Protein AF-A0A0Q5QQD1-F1 (afdb_monomer)

Solvent-accessible surface area (backbone atoms only — not comparable to full-atom values): 8210 Å² total; per-residue (Å²): 140,83,89,77,83,78,87,77,80,79,79,82,76,76,87,53,92,87,65,63,98,54,97,68,80,79,71,76,58,67,61,61,59,52,53,51,53,50,50,50,53,50,52,51,53,48,62,74,42,44,66,58,53,54,52,52,38,50,48,47,53,70,39,82,88,48,55,70,68,58,26,54,51,33,52,49,54,49,46,42,68,76,74,47,72,77,88,81,80,82,83,80,89,65,89,76,95,72,81,76,79,78,59,75,86,74,60,49,74,67,59,51,51,50,53,54,49,55,51,56,60,62,71,75,108

Nearest PDB structures (foldseek):
  7m4z-assembly1_n  TM=5.868E-01  e=7.827E-01  Acinetobacter baumannii AB0057
  7m4u-assembly1_n  TM=6.136E-01  e=1.164E+00  Acinetobacter baumannii AB0057
  7nbu-assembly1_N  TM=5.163E-01  e=2.110E+00  Escherichia coli K-1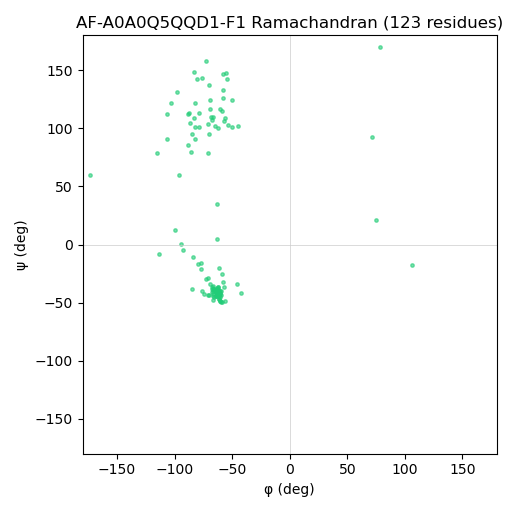2

Radius of gyration: 29.29 Å; Cα contacts (8 Å, |Δi|>4): 18; chains: 1; bounding box: 49×72×64 Å

Sequence (125 aa):
MEDTPPDTKVIKGRFQKGQSGNPKGGNKPQYVKDYVGNKVEIAELYRQNAAHVFFELMKVIAAKDTPATARISAIKEFNDRAFGKPATSIRVSGGNDTFDSIDVKSLNDEVIAQIMAAKKTAETK

Mean predicted aligned error: 20.95 Å

pLDDT: mean 70.06, std 16.42, range [42.66, 96.0]

Secondary structure (DSSP, 8-state):
---PPP----------TT--S-S--S---HHHHHHHHHHHHHHHHHHHHHHHHHHHHHHHHH-SSS-HHHHHHHHHHHHHHHT-----------SS-------GGG--HHHHHHHHHHHHHHHT-

Foldseek 3Di:
DDDDDDDPPDPPDDDDVPPPVPPDPDDPPVVVVVVVVVVVVVVVVCVVCVVVLLVVLVCLLPDPPHDPVSNVVSVVVNCCVPPNDPDDDDDPPDPDDDPPPPPPVPDDPVNVVVVVVVVVVVVVD

Structure (mmCIF, N/CA/C/O backbone):
data_AF-A0A0Q5QQD1-F1
#
_entry.id   AF-A0A0Q5QQD1-F1
#
loop_
_atom_site.group_PDB
_atom_site.id
_atom_site.type_symbol
_atom_site.label_atom_id
_atom_site.label_alt_id
_atom_site.label_comp_id
_atom_site.label_asym_id
_atom_site.label_entity_id
_atom_site.label_seq_id
_atom_site.pdbx_PDB_ins_code
_atom_site.Cartn_x
_atom_site.Cartn_y
_atom_site.Cartn_z
_atom_site.occupancy
_atom_site.B_iso_or_equiv
_atom_site.auth_seq_id
_atom_site.auth_comp_id
_atom_site.auth_asym_id
_atom_site.auth_atom_id
_atom_site.pdbx_PDB_model_num
ATOM 1 N N . MET A 1 1 ? 16.337 64.161 -42.569 1.00 45.41 1 MET A N 1
ATOM 2 C CA . MET A 1 1 ? 16.066 63.066 -41.618 1.00 45.41 1 MET A CA 1
ATOM 3 C C . MET A 1 1 ? 16.420 61.790 -42.352 1.00 45.41 1 MET A C 1
ATOM 5 O O . MET A 1 1 ? 15.591 61.275 -43.083 1.00 45.41 1 MET A O 1
ATOM 9 N N . GLU A 1 2 ? 17.687 61.397 -42.278 1.00 42.66 2 GLU A N 1
ATOM 10 C CA . GLU A 1 2 ? 18.181 60.146 -42.855 1.00 42.66 2 GLU A CA 1
ATOM 11 C C . GLU A 1 2 ? 18.445 59.200 -41.684 1.00 42.66 2 GLU A C 1
ATOM 13 O O . GLU A 1 2 ? 19.272 59.488 -40.820 1.00 42.66 2 GLU A O 1
ATOM 18 N N . ASP A 1 3 ? 17.638 58.144 -41.615 1.00 47.78 3 ASP A N 1
ATOM 19 C CA . ASP A 1 3 ? 17.721 57.067 -40.633 1.00 47.78 3 ASP A CA 1
ATOM 20 C C . ASP A 1 3 ? 18.839 56.100 -41.043 1.00 47.78 3 ASP A C 1
ATOM 22 O O . ASP A 1 3 ? 18.726 55.401 -42.053 1.00 47.78 3 ASP A O 1
ATOM 26 N N . THR A 1 4 ? 19.909 56.027 -40.254 1.00 61.09 4 THR A N 1
ATOM 27 C CA . THR A 1 4 ? 20.948 54.997 -40.397 1.00 61.09 4 THR A CA 1
ATOM 28 C C . THR A 1 4 ? 20.762 53.943 -39.301 1.00 61.09 4 THR A C 1
ATOM 30 O O . THR A 1 4 ? 20.832 54.299 -38.122 1.00 61.09 4 THR A O 1
ATOM 33 N N . PRO A 1 5 ? 20.562 52.648 -39.614 1.00 60.00 5 PRO A N 1
ATOM 34 C CA . PRO A 1 5 ? 20.527 51.606 -38.593 1.00 60.00 5 PRO A CA 1
ATOM 35 C C . PRO A 1 5 ? 21.951 51.135 -38.221 1.00 60.00 5 PRO A C 1
ATOM 37 O O . PRO A 1 5 ? 22.844 51.140 -39.071 1.00 60.00 5 PRO A O 1
ATOM 40 N N . PRO A 1 6 ? 22.189 50.723 -36.959 1.00 55.00 6 PRO A N 1
ATOM 41 C CA . PRO A 1 6 ? 23.525 50.421 -36.452 1.00 55.00 6 PRO A CA 1
ATOM 42 C C . PRO A 1 6 ? 24.072 49.067 -36.933 1.00 55.00 6 PRO A C 1
ATOM 44 O O . PRO A 1 6 ? 23.358 48.063 -37.000 1.00 55.00 6 PRO A O 1
ATOM 47 N N . ASP A 1 7 ? 25.383 49.052 -37.191 1.00 50.50 7 ASP A N 1
ATOM 48 C CA . ASP A 1 7 ? 26.214 47.886 -37.505 1.00 50.50 7 ASP A CA 1
ATOM 49 C C . ASP A 1 7 ? 25.939 46.702 -36.568 1.00 50.50 7 ASP A C 1
ATOM 51 O O . ASP A 1 7 ? 26.440 46.617 -35.441 1.00 50.50 7 ASP A O 1
ATOM 55 N N . THR A 1 8 ? 25.185 45.720 -37.056 1.00 49.72 8 THR A N 1
ATOM 56 C CA . THR A 1 8 ? 25.027 44.446 -36.356 1.00 49.72 8 THR A CA 1
ATOM 57 C C . THR A 1 8 ? 26.238 43.575 -36.684 1.00 49.72 8 THR A C 1
ATOM 59 O O . THR A 1 8 ? 26.260 42.850 -37.679 1.00 49.72 8 THR A O 1
ATOM 62 N N . LYS A 1 9 ? 27.291 43.657 -35.862 1.00 53.78 9 LYS A N 1
ATOM 63 C CA . LYS A 1 9 ? 28.444 42.749 -35.955 1.00 53.78 9 LYS A CA 1
ATOM 64 C C . LYS A 1 9 ? 27.986 41.312 -35.699 1.00 53.78 9 LYS A C 1
ATOM 66 O O . LYS A 1 9 ? 27.835 40.886 -34.558 1.00 53.78 9 LYS A O 1
ATOM 71 N N . VAL A 1 10 ? 27.800 40.547 -36.771 1.00 49.31 10 VAL A N 1
ATOM 72 C CA . VAL A 1 10 ? 27.582 39.099 -36.711 1.00 49.31 10 VAL A CA 1
ATOM 73 C C . VAL A 1 10 ? 28.853 38.445 -36.164 1.00 49.31 10 VAL A C 1
ATOM 75 O O . VAL A 1 10 ? 29.845 38.287 -36.879 1.00 49.31 10 VAL A O 1
ATOM 78 N N . ILE A 1 11 ? 28.845 38.063 -34.885 1.00 54.78 11 ILE A N 1
ATOM 79 C CA . ILE A 1 11 ? 29.921 37.272 -34.280 1.00 54.78 11 ILE A CA 1
ATOM 80 C C . ILE A 1 11 ? 29.837 35.861 -34.873 1.00 54.78 11 ILE A C 1
ATOM 82 O O . ILE A 1 11 ? 29.077 35.011 -34.412 1.00 54.78 11 ILE A O 1
ATOM 86 N N . LYS A 1 12 ? 30.617 35.603 -35.928 1.00 53.81 12 LYS A N 1
ATOM 87 C CA . LYS A 1 12 ? 30.822 34.259 -36.485 1.00 53.81 12 LYS A CA 1
ATOM 88 C C . LYS A 1 12 ? 31.671 33.425 -35.519 1.00 53.81 12 LYS A C 1
ATOM 90 O O . LYS A 1 12 ? 32.870 33.247 -35.729 1.00 53.81 12 LYS A O 1
ATOM 95 N N . GLY A 1 13 ? 31.054 32.904 -34.462 1.00 57.50 13 GLY A N 1
ATOM 96 C CA . GLY A 1 13 ? 31.640 31.834 -33.659 1.00 57.50 13 GLY A CA 1
ATOM 97 C C . GLY A 1 13 ? 31.712 30.557 -34.495 1.00 57.50 13 GLY A C 1
ATOM 98 O O . GLY A 1 13 ? 30.687 29.950 -34.790 1.00 57.50 13 GLY A O 1
ATOM 99 N N . ARG A 1 14 ? 32.912 30.154 -34.927 1.00 58.22 14 ARG A N 1
ATOM 100 C CA . ARG A 1 14 ? 33.113 28.849 -35.575 1.00 58.22 14 ARG A CA 1
ATOM 101 C C . ARG A 1 14 ? 32.918 27.750 -34.530 1.00 58.22 14 ARG A C 1
ATOM 103 O O . ARG A 1 14 ? 33.613 27.742 -33.518 1.00 58.22 14 ARG A O 1
ATOM 110 N N . PHE A 1 15 ? 32.009 26.814 -34.789 1.00 60.06 15 PHE A N 1
ATOM 111 C CA . PHE A 1 15 ? 31.828 25.629 -33.954 1.00 60.06 15 PHE A CA 1
ATOM 112 C C . PHE A 1 15 ? 33.085 24.750 -34.059 1.00 60.06 15 PHE A C 1
ATOM 114 O O . PHE A 1 15 ? 33.367 24.185 -35.116 1.00 60.06 15 PHE A O 1
ATOM 121 N N . GLN A 1 16 ? 33.878 24.666 -32.988 1.00 61.22 16 GLN A N 1
ATOM 122 C CA . GLN A 1 16 ? 35.012 23.745 -32.921 1.00 61.22 16 GLN A CA 1
ATOM 123 C C . GLN A 1 16 ? 34.538 22.390 -32.392 1.00 61.22 16 GLN A C 1
ATOM 125 O O . GLN A 1 16 ? 34.146 22.247 -31.234 1.00 61.22 16 GLN A O 1
ATOM 130 N N . LYS A 1 17 ? 34.581 21.371 -33.252 1.00 51.47 17 LYS A N 1
ATOM 131 C CA . LYS A 1 17 ? 34.267 19.987 -32.885 1.00 51.47 17 LYS A CA 1
ATOM 132 C C . LYS A 1 17 ? 35.238 19.521 -31.791 1.00 51.47 17 LYS A C 1
ATOM 134 O O . LYS A 1 17 ? 36.439 19.470 -32.022 1.00 51.47 17 LYS A O 1
ATOM 139 N N . GLY A 1 18 ? 34.714 19.209 -30.605 1.00 58.12 18 GLY A N 1
ATOM 140 C CA . GLY A 1 18 ? 35.499 18.810 -29.424 1.00 58.12 18 GLY A CA 1
ATOM 141 C C . GLY A 1 18 ? 35.595 19.877 -28.327 1.00 58.12 18 GLY A C 1
ATOM 142 O O . GLY A 1 18 ? 35.833 19.535 -27.175 1.00 58.12 18 GLY A O 1
ATOM 143 N N . GLN A 1 19 ? 35.297 21.138 -28.641 1.00 52.31 19 GLN A N 1
ATOM 144 C CA . GLN A 1 19 ? 35.038 22.207 -27.671 1.00 52.31 19 GLN A CA 1
ATOM 145 C C . GLN A 1 19 ? 33.521 22.321 -27.475 1.00 52.31 19 GLN A C 1
ATOM 147 O O . GLN A 1 19 ? 32.892 23.337 -27.758 1.00 52.31 19 GLN A O 1
ATOM 152 N N . SER A 1 20 ? 32.895 21.229 -27.023 1.00 53.97 20 SER A N 1
ATOM 153 C CA . SER A 1 20 ? 31.622 21.385 -26.320 1.00 53.97 20 SER A CA 1
ATOM 154 C C . SER A 1 20 ? 31.921 22.297 -25.132 1.00 53.97 20 SER A C 1
ATOM 156 O O . SER A 1 20 ? 32.914 22.064 -24.445 1.00 53.97 20 SER A O 1
ATOM 158 N N . GLY A 1 21 ? 31.101 23.323 -24.893 1.00 49.91 21 GLY A N 1
ATOM 159 C CA . GLY A 1 21 ? 31.177 24.220 -23.730 1.00 49.91 21 GLY A CA 1
ATOM 160 C C . GLY A 1 21 ? 30.946 23.519 -22.384 1.00 49.91 21 GLY A C 1
ATOM 161 O O . GLY A 1 21 ? 30.346 24.083 -21.478 1.00 49.91 21 GLY A O 1
ATOM 162 N N . ASN A 1 22 ? 31.396 22.277 -22.255 1.00 56.47 22 ASN A N 1
ATOM 163 C CA . ASN A 1 22 ? 31.443 21.504 -21.046 1.00 56.47 22 ASN A CA 1
ATOM 164 C C . ASN A 1 22 ? 32.909 21.420 -20.573 1.00 56.47 22 ASN A C 1
ATOM 166 O O . ASN A 1 22 ? 33.616 20.477 -20.933 1.00 56.47 22 ASN A O 1
ATOM 170 N N . PRO A 1 23 ? 33.378 22.358 -19.727 1.00 52.06 23 PRO A N 1
ATOM 171 C CA . PRO A 1 23 ? 34.699 22.292 -19.092 1.00 52.06 23 PRO A CA 1
ATOM 172 C C . PRO A 1 23 ? 34.872 21.088 -18.143 1.00 52.06 23 PRO A C 1
ATOM 174 O O . PRO A 1 23 ? 35.907 20.948 -17.499 1.00 52.06 23 PRO A O 1
ATOM 177 N N . LYS A 1 24 ? 33.887 20.187 -18.052 1.00 48.09 24 LYS A N 1
ATOM 178 C CA . LYS A 1 24 ? 33.985 18.904 -17.356 1.00 48.09 24 LYS A CA 1
ATOM 179 C C . LYS A 1 24 ? 33.863 17.761 -18.354 1.00 48.09 24 LYS A C 1
ATOM 181 O O . LYS A 1 24 ? 32.827 17.101 -18.460 1.00 48.09 24 LYS A O 1
ATOM 186 N N . GLY A 1 25 ? 34.958 17.495 -19.056 1.00 45.03 25 GLY A N 1
ATOM 187 C CA . GLY A 1 25 ? 35.190 16.184 -19.643 1.00 45.03 25 GLY A CA 1
ATOM 188 C C . GLY A 1 25 ? 35.075 15.104 -18.562 1.00 45.03 25 GLY A C 1
ATOM 189 O O . GLY A 1 25 ? 35.965 14.932 -17.741 1.00 45.03 25 GLY A O 1
ATOM 190 N N . GLY A 1 26 ? 33.947 14.398 -18.547 1.00 51.69 26 GLY A N 1
ATOM 191 C CA . GLY A 1 26 ? 33.936 12.952 -18.346 1.00 51.69 26 GLY A CA 1
ATOM 192 C C . GLY A 1 26 ? 34.171 12.362 -16.955 1.00 51.69 26 GLY A C 1
ATOM 193 O O . GLY A 1 26 ? 34.438 11.169 -16.903 1.00 51.69 26 GLY A O 1
ATOM 194 N N . ASN A 1 27 ? 33.991 13.078 -15.843 1.00 52.12 27 ASN A N 1
ATOM 195 C CA . ASN A 1 27 ? 33.683 12.387 -14.585 1.00 52.12 27 ASN A CA 1
ATOM 196 C C . ASN A 1 27 ? 32.173 12.182 -14.522 1.00 52.12 27 ASN A C 1
ATOM 198 O O . ASN A 1 27 ? 31.420 13.128 -14.278 1.00 52.12 27 ASN A O 1
ATOM 202 N N . LYS A 1 28 ? 31.719 10.945 -14.768 1.00 57.38 28 LYS A N 1
ATOM 203 C CA . LYS A 1 28 ? 30.344 10.552 -14.433 1.00 57.38 28 LYS A CA 1
ATOM 204 C C . LYS A 1 28 ? 30.115 10.973 -12.977 1.00 57.38 28 LYS A C 1
ATOM 206 O O . LYS A 1 28 ? 30.936 10.608 -12.135 1.00 57.38 28 LYS A O 1
ATOM 211 N N . PRO A 1 29 ? 29.086 11.782 -12.682 1.00 51.22 29 PRO A N 1
ATOM 212 C CA . PRO A 1 29 ? 28.947 12.362 -11.360 1.00 51.22 29 PRO A CA 1
ATOM 213 C C . PRO A 1 29 ? 28.882 11.235 -10.324 1.00 51.22 29 PRO A C 1
ATOM 215 O O . PRO A 1 29 ? 28.057 10.335 -10.469 1.00 51.22 29 PRO A O 1
ATOM 218 N N . GLN A 1 30 ? 29.749 11.279 -9.304 1.00 55.34 30 GLN A N 1
ATOM 219 C CA . GLN A 1 30 ? 29.751 10.355 -8.156 1.00 55.34 30 GLN A CA 1
ATOM 220 C C . GLN A 1 30 ? 28.330 10.166 -7.595 1.00 55.34 30 GLN A C 1
ATOM 222 O O . GLN A 1 30 ? 27.921 9.052 -7.284 1.00 55.34 30 GLN A O 1
ATOM 227 N N . TYR A 1 31 ? 27.536 11.240 -7.665 1.00 52.16 31 TYR A N 1
ATOM 228 C CA . TYR A 1 31 ? 26.105 11.262 -7.414 1.00 52.16 31 TYR A CA 1
ATOM 229 C C . TYR A 1 31 ? 25.343 10.082 -8.026 1.00 52.16 31 TYR A C 1
ATOM 231 O O . TYR A 1 31 ? 24.487 9.537 -7.358 1.00 52.16 31 TYR A O 1
ATOM 239 N N . VAL A 1 32 ? 25.620 9.632 -9.256 1.00 52.38 32 VAL A N 1
ATOM 240 C CA . VAL A 1 32 ? 24.868 8.519 -9.872 1.00 52.38 32 VAL A CA 1
ATOM 241 C C . VAL A 1 32 ? 25.124 7.197 -9.143 1.00 52.38 32 VAL A C 1
ATOM 243 O O . VAL A 1 32 ? 24.201 6.401 -9.000 1.00 52.38 32 VAL A O 1
ATOM 246 N N . LYS A 1 33 ? 26.345 6.966 -8.642 1.00 51.22 33 LYS A N 1
ATOM 247 C CA . LYS A 1 33 ? 26.647 5.793 -7.808 1.00 51.22 33 LYS A CA 1
ATOM 248 C C . LYS A 1 33 ? 25.977 5.904 -6.442 1.00 51.22 33 LYS A C 1
ATOM 250 O O . LYS A 1 33 ? 25.352 4.937 -6.019 1.00 51.22 33 LYS A O 1
ATOM 255 N N . ASP A 1 34 ? 26.021 7.080 -5.823 1.00 54.56 34 ASP A N 1
ATOM 256 C CA . ASP A 1 34 ? 25.382 7.317 -4.524 1.00 54.56 34 ASP A CA 1
ATOM 257 C C . ASP A 1 34 ? 23.849 7.230 -4.635 1.00 54.56 34 ASP A C 1
ATOM 259 O O . ASP A 1 34 ? 23.197 6.621 -3.800 1.00 54.56 34 ASP A O 1
ATOM 263 N N . TYR A 1 35 ? 23.250 7.728 -5.722 1.00 55.12 35 TYR A N 1
ATOM 264 C CA . TYR A 1 35 ? 21.817 7.608 -6.010 1.00 55.12 35 TYR A CA 1
ATOM 265 C C . TYR A 1 35 ? 21.383 6.157 -6.213 1.00 55.12 35 TYR A C 1
ATOM 267 O O . TYR A 1 35 ? 20.280 5.798 -5.811 1.00 55.12 35 TYR A O 1
ATOM 275 N N . VAL A 1 36 ? 22.204 5.322 -6.855 1.00 58.78 36 VAL A N 1
ATOM 276 C CA . VAL A 1 36 ? 21.883 3.900 -7.041 1.00 58.78 36 VAL A CA 1
ATOM 277 C C . VAL A 1 36 ? 22.064 3.131 -5.730 1.00 58.78 36 VAL A C 1
ATOM 279 O O . VAL A 1 36 ? 21.173 2.366 -5.378 1.00 58.78 36 VAL A O 1
ATOM 282 N N . GLY A 1 37 ? 23.138 3.386 -4.973 1.00 59.41 37 GLY A N 1
ATOM 283 C CA . GLY A 1 37 ? 23.350 2.806 -3.640 1.00 59.41 37 GLY A CA 1
ATOM 284 C C . GLY A 1 37 ? 22.231 3.170 -2.661 1.00 59.41 37 GLY A C 1
ATOM 285 O O . GLY A 1 37 ? 21.598 2.282 -2.096 1.00 59.41 37 GLY A O 1
ATOM 286 N N . ASN A 1 38 ? 21.882 4.456 -2.582 1.00 60.72 38 ASN A N 1
ATOM 287 C CA . ASN A 1 38 ? 20.784 4.949 -1.749 1.00 60.72 38 ASN A CA 1
ATOM 288 C C . ASN A 1 38 ? 19.430 4.371 -2.184 1.00 60.72 38 ASN A C 1
ATOM 290 O O . ASN A 1 38 ? 18.592 4.066 -1.344 1.00 60.72 38 ASN A O 1
ATOM 294 N N . LYS A 1 39 ? 19.182 4.183 -3.490 1.00 61.03 39 LYS A N 1
ATOM 295 C CA . LYS A 1 39 ? 17.942 3.543 -3.969 1.00 61.03 39 LYS A CA 1
ATOM 296 C C . LYS A 1 39 ? 17.844 2.079 -3.554 1.00 61.03 39 LYS A C 1
ATOM 298 O O . LYS A 1 39 ? 16.745 1.633 -3.235 1.00 61.03 39 LYS A O 1
ATOM 303 N N . VAL A 1 40 ? 18.958 1.347 -3.577 1.00 65.38 40 VAL A N 1
ATOM 304 C CA . VAL A 1 40 ? 19.004 -0.048 -3.120 1.00 65.38 40 VAL A CA 1
ATOM 305 C C . VAL A 1 40 ? 18.754 -0.109 -1.616 1.00 65.38 40 VAL A C 1
ATOM 307 O O . VAL A 1 40 ? 17.873 -0.846 -1.196 1.00 65.38 40 VAL A O 1
ATOM 310 N N . GLU A 1 41 ? 19.424 0.728 -0.825 1.00 74.88 41 GLU A N 1
ATOM 311 C CA . GLU A 1 41 ? 19.250 0.780 0.632 1.00 74.88 41 GLU A CA 1
ATOM 312 C C . GLU A 1 41 ? 17.817 1.161 1.039 1.00 74.88 41 GLU A C 1
ATOM 314 O O . GLU A 1 41 ? 17.204 0.511 1.884 1.00 74.88 41 GLU A O 1
ATOM 319 N N . ILE A 1 42 ? 17.230 2.154 0.365 1.00 72.06 42 ILE A N 1
ATOM 320 C CA . ILE A 1 42 ? 15.836 2.553 0.578 1.00 72.06 42 ILE A CA 1
ATOM 321 C C . ILE A 1 42 ? 14.881 1.412 0.199 1.00 72.06 42 ILE A C 1
ATOM 323 O O . ILE A 1 42 ? 13.940 1.130 0.939 1.00 72.06 42 ILE A O 1
ATOM 327 N N . ALA A 1 43 ? 15.103 0.734 -0.931 1.00 73.19 43 ALA A N 1
ATOM 328 C CA . ALA A 1 43 ? 14.267 -0.391 -1.346 1.00 73.19 43 ALA A CA 1
ATOM 329 C C . ALA A 1 43 ? 14.361 -1.574 -0.367 1.00 73.19 43 ALA A C 1
ATOM 331 O O . ALA A 1 43 ? 13.341 -2.198 -0.070 1.00 73.19 43 ALA A O 1
ATOM 332 N N . GLU A 1 44 ? 15.554 -1.854 0.157 1.00 75.81 44 GLU A N 1
ATOM 333 C CA . GLU A 1 44 ? 15.792 -2.872 1.183 1.00 75.81 44 GLU A CA 1
ATOM 334 C C . GLU A 1 44 ? 15.018 -2.533 2.466 1.00 75.81 44 GLU A C 1
ATOM 336 O O . GLU A 1 44 ? 14.268 -3.363 2.985 1.00 75.81 44 GLU A O 1
ATOM 341 N N . LEU A 1 45 ? 15.104 -1.277 2.917 1.00 76.62 45 LEU A N 1
ATOM 342 C CA . LEU A 1 45 ? 14.387 -0.776 4.088 1.00 76.62 45 LEU A CA 1
ATOM 343 C C . LEU A 1 45 ? 12.864 -0.861 3.907 1.00 76.62 45 LEU A C 1
ATOM 345 O O . LEU A 1 45 ? 12.146 -1.245 4.834 1.00 76.62 45 LEU A O 1
ATOM 349 N N . TYR A 1 46 ? 12.354 -0.553 2.712 1.00 78.38 46 TYR A N 1
ATOM 350 C CA . TYR A 1 46 ? 10.933 -0.714 2.396 1.00 78.38 46 TYR A CA 1
ATOM 351 C C . TYR A 1 46 ? 10.491 -2.176 2.453 1.00 78.38 46 TYR A C 1
ATOM 353 O O . TYR A 1 46 ? 9.418 -2.452 2.987 1.00 78.38 46 TYR A O 1
ATOM 361 N N . ARG A 1 47 ? 11.295 -3.120 1.945 1.00 79.62 47 ARG A N 1
ATOM 362 C CA . ARG A 1 47 ? 10.977 -4.557 2.016 1.00 79.62 47 ARG A CA 1
ATOM 363 C C . ARG A 1 47 ? 10.940 -5.052 3.456 1.00 79.62 47 ARG A C 1
ATOM 365 O O . ARG A 1 47 ? 9.997 -5.744 3.826 1.00 79.62 47 ARG A O 1
ATOM 372 N N . GLN A 1 48 ? 11.921 -4.659 4.266 1.00 86.12 48 GLN A N 1
ATOM 373 C CA . GLN A 1 48 ? 12.000 -5.045 5.678 1.00 86.12 48 GLN A CA 1
ATOM 374 C C . GLN A 1 48 ? 10.804 -4.523 6.486 1.00 86.12 48 GLN A C 1
ATOM 376 O O . GLN A 1 48 ? 10.281 -5.228 7.345 1.00 86.12 48 GLN A O 1
ATOM 381 N N . ASN A 1 49 ? 10.324 -3.316 6.175 1.00 85.50 49 ASN A N 1
ATOM 382 C CA . ASN A 1 49 ? 9.216 -2.687 6.896 1.00 85.50 49 ASN A CA 1
ATOM 383 C C . ASN A 1 49 ? 7.833 -2.941 6.282 1.00 85.50 49 ASN A C 1
ATOM 385 O O . ASN A 1 49 ? 6.830 -2.543 6.873 1.00 85.50 49 ASN A O 1
ATOM 389 N N . ALA A 1 50 ? 7.741 -3.600 5.124 1.00 85.94 50 ALA A N 1
ATOM 390 C CA . ALA A 1 50 ? 6.475 -3.779 4.415 1.00 85.94 50 ALA A CA 1
ATOM 391 C C . ALA A 1 50 ? 5.415 -4.459 5.295 1.00 85.94 50 ALA A C 1
ATOM 393 O O . ALA A 1 50 ? 4.303 -3.947 5.428 1.00 85.94 50 ALA A O 1
ATOM 394 N N . ALA A 1 51 ? 5.777 -5.564 5.955 1.00 87.06 51 ALA A N 1
ATOM 395 C CA . ALA A 1 51 ? 4.875 -6.300 6.840 1.00 87.06 51 ALA A CA 1
ATOM 396 C C . ALA A 1 51 ? 4.401 -5.450 8.031 1.00 87.06 51 ALA A C 1
ATOM 398 O O . ALA A 1 51 ? 3.216 -5.455 8.365 1.00 87.06 51 ALA A O 1
ATOM 399 N N . HIS A 1 52 ? 5.307 -4.670 8.627 1.00 91.06 52 HIS A N 1
ATOM 400 C CA . HIS A 1 52 ? 4.977 -3.773 9.731 1.00 91.06 52 HIS A CA 1
ATOM 401 C C . H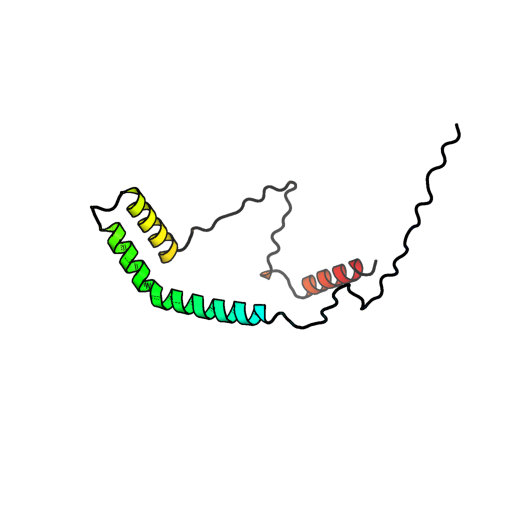IS A 1 52 ? 3.988 -2.684 9.294 1.00 91.06 52 HIS A C 1
ATOM 403 O O . HIS A 1 52 ? 2.998 -2.433 9.974 1.00 91.06 52 HIS A O 1
ATOM 409 N N . VAL A 1 53 ? 4.199 -2.080 8.122 1.00 90.31 53 VAL A N 1
ATOM 410 C CA . VAL A 1 53 ? 3.285 -1.063 7.585 1.00 90.31 53 VAL A CA 1
ATOM 411 C C . VAL A 1 53 ? 1.892 -1.641 7.328 1.00 90.31 53 VAL A C 1
ATOM 413 O O . VAL A 1 53 ? 0.902 -1.005 7.682 1.00 90.31 53 VAL A O 1
ATOM 416 N N . PHE A 1 54 ? 1.791 -2.847 6.761 1.00 91.19 54 PHE A N 1
ATOM 417 C CA . PHE A 1 54 ? 0.494 -3.505 6.572 1.00 91.19 54 PHE A CA 1
ATOM 418 C C . PHE A 1 54 ? -0.226 -3.753 7.900 1.00 91.19 54 PHE A C 1
ATOM 420 O O . PHE A 1 54 ? -1.428 -3.509 7.997 1.00 91.19 54 PHE A O 1
ATOM 427 N N . PHE A 1 55 ? 0.504 -4.178 8.930 1.00 93.38 55 PHE A N 1
ATOM 428 C CA . PHE A 1 55 ? -0.063 -4.400 10.255 1.00 93.38 55 PHE A CA 1
ATOM 429 C C . PHE A 1 55 ? -0.592 -3.107 10.889 1.00 93.38 55 PHE A C 1
ATOM 431 O O . PHE A 1 55 ? -1.712 -3.083 11.399 1.00 93.38 55 PHE A O 1
ATOM 438 N N . GLU A 1 56 ? 0.162 -2.011 10.799 1.00 93.94 56 GLU A N 1
ATOM 439 C CA . GLU A 1 56 ? -0.282 -0.705 11.296 1.00 93.94 56 GLU A CA 1
ATOM 440 C C . GLU A 1 56 ? -1.504 -0.178 10.533 1.00 93.94 56 GLU A C 1
ATOM 442 O O . GLU A 1 56 ? -2.460 0.294 11.147 1.00 93.94 56 GLU A O 1
ATOM 447 N N . LEU A 1 57 ? -1.543 -0.336 9.205 1.00 93.94 57 LEU A N 1
ATOM 448 C CA . LEU A 1 57 ? -2.726 0.014 8.415 1.00 93.94 57 LEU A CA 1
ATOM 449 C C . LEU A 1 57 ? -3.954 -0.788 8.866 1.00 93.94 57 LEU A C 1
ATOM 451 O O . LEU A 1 57 ? -5.021 -0.210 9.056 1.00 93.94 57 LEU A O 1
ATOM 455 N N . MET A 1 58 ? -3.811 -2.094 9.113 1.00 93.56 58 MET A N 1
ATOM 456 C CA . MET A 1 58 ? -4.912 -2.921 9.619 1.00 93.56 58 MET A CA 1
ATOM 457 C C . MET A 1 58 ? -5.409 -2.468 10.997 1.00 93.56 58 MET A C 1
ATOM 459 O O . MET A 1 58 ? -6.620 -2.455 11.222 1.00 93.56 58 MET A O 1
ATOM 463 N N . LYS A 1 59 ? -4.513 -2.047 11.901 1.00 95.44 59 LYS A N 1
ATOM 464 C CA . LYS A 1 59 ? -4.911 -1.477 13.199 1.00 95.44 59 LYS A CA 1
ATOM 465 C C . LYS A 1 59 ? -5.754 -0.222 13.023 1.00 95.44 59 LYS A C 1
ATOM 467 O O . LYS A 1 59 ? -6.825 -0.135 13.616 1.00 95.44 59 LYS A O 1
ATOM 472 N N . VAL A 1 60 ? -5.308 0.710 12.179 1.00 94.56 60 VAL A N 1
ATOM 473 C CA . VAL A 1 60 ? -6.038 1.954 11.885 1.00 94.56 60 VAL A CA 1
ATOM 474 C C . VAL A 1 60 ? -7.422 1.647 11.306 1.00 94.56 60 VAL A C 1
ATOM 476 O O . VAL A 1 60 ? -8.402 2.283 11.683 1.00 94.56 60 VAL A O 1
ATOM 479 N N . ILE A 1 61 ? -7.530 0.644 10.432 1.00 94.00 61 ILE A N 1
ATOM 480 C CA . ILE A 1 61 ? -8.805 0.223 9.830 1.00 94.00 61 ILE A CA 1
ATOM 481 C C . ILE A 1 61 ? -9.754 -0.380 10.878 1.00 94.00 61 ILE A C 1
ATOM 483 O O . ILE A 1 61 ? -10.948 -0.081 10.862 1.00 94.00 61 ILE A O 1
ATOM 487 N N . ALA A 1 62 ? -9.240 -1.212 11.788 1.00 94.25 62 ALA A N 1
ATOM 488 C CA . ALA A 1 62 ? -10.035 -1.885 12.819 1.00 94.25 62 ALA A CA 1
ATOM 489 C C . ALA A 1 62 ? -10.421 -0.968 13.998 1.00 94.25 62 ALA A C 1
ATOM 491 O O . ALA A 1 62 ? -11.381 -1.248 14.722 1.00 94.25 62 ALA A O 1
ATOM 492 N N . ALA A 1 63 ? -9.684 0.123 14.197 1.00 94.50 63 ALA A N 1
ATOM 493 C CA . ALA A 1 63 ? -9.861 1.064 15.292 1.00 94.50 63 ALA A CA 1
ATOM 494 C C . ALA A 1 63 ? -11.167 1.877 15.152 1.00 94.50 63 ALA A C 1
ATOM 496 O O . ALA A 1 63 ? -11.379 2.651 14.210 1.00 94.50 63 ALA A O 1
ATOM 497 N N . LYS A 1 64 ? -12.084 1.701 16.113 1.00 89.69 64 LYS A N 1
ATOM 498 C CA . LYS A 1 64 ? -13.404 2.364 16.112 1.00 89.69 64 LYS A CA 1
ATOM 499 C C . LYS A 1 64 ? -13.324 3.857 16.442 1.00 89.69 64 LYS A C 1
ATOM 501 O O . LYS A 1 64 ? -14.146 4.628 15.954 1.00 89.69 64 LYS A O 1
ATOM 506 N N . ASP A 1 65 ? -12.332 4.237 17.235 1.00 93.50 65 ASP A N 1
ATOM 507 C CA . ASP A 1 65 ? -12.003 5.597 17.676 1.00 93.50 65 ASP A CA 1
ATOM 508 C C . ASP A 1 65 ? -11.297 6.437 16.600 1.00 93.50 65 ASP A C 1
ATOM 510 O O . ASP A 1 65 ? -11.276 7.664 16.675 1.00 93.50 65 ASP A O 1
ATOM 514 N N . THR A 1 66 ? -10.768 5.799 15.558 1.00 92.62 66 THR A N 1
ATOM 515 C CA . THR A 1 66 ? -10.157 6.501 14.429 1.00 92.62 66 THR A CA 1
ATOM 516 C C . THR A 1 66 ? -11.224 7.220 13.585 1.00 92.62 66 THR A C 1
ATOM 518 O O . THR A 1 66 ? -12.265 6.631 13.277 1.00 92.62 66 THR A O 1
ATOM 521 N N . PRO A 1 67 ? -10.998 8.471 13.139 1.00 96.00 67 PRO A N 1
ATOM 522 C CA . PRO A 1 67 ? -11.914 9.163 12.235 1.00 96.00 67 PRO A CA 1
ATOM 523 C C . PRO A 1 67 ? -12.209 8.357 10.963 1.00 96.00 67 PRO A C 1
ATOM 525 O O . PRO A 1 67 ? -11.320 7.732 10.381 1.00 96.00 67 PRO A O 1
ATOM 528 N N . ALA A 1 68 ? -13.453 8.406 10.480 1.00 93.75 68 ALA A N 1
ATOM 529 C CA . ALA A 1 68 ? -13.865 7.646 9.296 1.00 93.75 68 ALA A CA 1
ATOM 530 C C . ALA A 1 68 ? -13.011 7.966 8.054 1.00 93.75 68 ALA A C 1
ATOM 532 O O . ALA A 1 68 ? -12.670 7.066 7.292 1.00 93.75 68 ALA A O 1
ATOM 533 N N . THR A 1 69 ? -12.604 9.226 7.887 1.00 95.00 69 THR A N 1
ATOM 534 C CA . THR A 1 69 ? -11.710 9.674 6.809 1.00 95.00 69 THR A CA 1
ATOM 535 C C . THR A 1 69 ? -10.335 9.011 6.876 1.00 95.00 69 THR A C 1
ATOM 537 O O . THR A 1 69 ? -9.820 8.563 5.852 1.00 95.00 69 THR A O 1
ATOM 540 N N . ALA A 1 70 ? -9.761 8.887 8.074 1.00 93.56 70 ALA A N 1
ATOM 541 C CA . ALA A 1 70 ? -8.480 8.221 8.283 1.00 93.56 70 ALA A CA 1
ATOM 542 C C . ALA A 1 70 ? -8.577 6.717 7.990 1.00 93.56 70 ALA A C 1
ATOM 544 O O . ALA A 1 70 ? -7.703 6.177 7.313 1.00 93.56 70 ALA A O 1
ATOM 545 N N . ARG A 1 71 ? -9.678 6.059 8.383 1.00 95.25 71 ARG A N 1
ATOM 546 C CA . ARG A 1 71 ? -9.933 4.657 8.010 1.00 95.25 71 ARG A CA 1
ATOM 547 C C . ARG A 1 71 ? -10.046 4.467 6.501 1.00 95.25 71 ARG A C 1
ATOM 549 O O . ARG A 1 71 ? -9.415 3.569 5.961 1.00 95.25 71 ARG A O 1
ATOM 556 N N . ILE A 1 72 ? -10.805 5.319 5.809 1.00 94.94 72 ILE A N 1
ATOM 557 C CA . ILE A 1 72 ? -10.952 5.249 4.345 1.00 94.94 72 ILE A CA 1
ATOM 558 C C . ILE A 1 72 ? -9.595 5.438 3.656 1.00 94.94 72 ILE A C 1
ATOM 560 O O . ILE A 1 72 ? -9.264 4.693 2.735 1.00 94.94 72 ILE A O 1
ATOM 564 N N . SER A 1 73 ? -8.789 6.391 4.129 1.00 94.94 73 SER A N 1
ATOM 565 C CA . SER A 1 73 ? -7.432 6.610 3.620 1.00 94.94 73 SER A CA 1
ATOM 566 C C . SER A 1 73 ? -6.537 5.383 3.835 1.00 94.94 73 SER A C 1
ATOM 568 O O . SER A 1 73 ? -5.863 4.942 2.905 1.00 94.94 73 SER A O 1
ATOM 570 N N . ALA A 1 74 ? -6.593 4.768 5.021 1.00 94.06 74 ALA A N 1
ATOM 571 C CA . ALA A 1 74 ? -5.844 3.551 5.327 1.00 94.06 74 ALA A CA 1
ATOM 572 C C . ALA A 1 74 ? -6.277 2.358 4.456 1.00 94.06 74 ALA A C 1
ATOM 574 O O . ALA A 1 74 ? -5.420 1.640 3.949 1.00 94.06 74 ALA A O 1
ATOM 575 N N . ILE A 1 75 ? -7.583 2.180 4.216 1.00 93.25 75 ILE A N 1
ATOM 576 C CA . ILE A 1 75 ? -8.113 1.153 3.299 1.00 93.25 75 ILE A CA 1
ATOM 577 C C . ILE A 1 75 ? -7.596 1.383 1.877 1.00 93.25 75 ILE A C 1
ATOM 579 O O . ILE A 1 75 ? -7.158 0.442 1.215 1.00 93.25 75 ILE A O 1
ATOM 583 N N . LYS A 1 76 ? -7.628 2.631 1.397 1.00 93.62 76 LYS A N 1
ATOM 584 C CA . LYS A 1 76 ? -7.134 2.978 0.062 1.00 93.62 76 LYS A CA 1
ATOM 585 C C . LYS A 1 76 ? -5.649 2.645 -0.080 1.00 93.62 76 LYS A C 1
ATOM 587 O O . LYS A 1 76 ? -5.270 1.995 -1.047 1.00 93.62 76 LYS A O 1
ATOM 592 N N . GLU A 1 77 ? -4.828 3.060 0.881 1.00 92.81 77 GLU A N 1
ATOM 593 C CA . GLU A 1 77 ? -3.385 2.802 0.861 1.00 92.81 77 GLU A CA 1
ATOM 594 C C . GLU A 1 77 ? -3.071 1.303 0.962 1.00 92.81 77 GLU A C 1
ATOM 596 O O . GLU A 1 77 ? -2.186 0.805 0.267 1.00 92.81 77 GLU A O 1
ATOM 601 N N . PHE A 1 78 ? -3.825 0.563 1.781 1.00 92.88 78 PHE A N 1
ATOM 602 C CA . PHE A 1 78 ? -3.719 -0.891 1.871 1.00 92.88 78 PHE A CA 1
ATOM 603 C C . PHE A 1 78 ? -3.983 -1.548 0.510 1.00 92.88 78 PHE A C 1
ATOM 605 O O . PHE A 1 78 ? -3.175 -2.353 0.048 1.00 92.88 78 PHE A O 1
ATOM 612 N N . ASN A 1 79 ? -5.073 -1.167 -0.160 1.00 91.06 79 ASN A N 1
ATOM 613 C CA . ASN A 1 79 ? -5.443 -1.722 -1.461 1.00 91.06 79 ASN A CA 1
ATOM 614 C C . ASN A 1 79 ? -4.443 -1.346 -2.562 1.00 91.06 79 ASN A C 1
ATOM 616 O O . ASN A 1 79 ? -4.021 -2.222 -3.315 1.00 91.06 79 ASN A O 1
ATOM 620 N N . ASP A 1 80 ? -4.018 -0.079 -2.615 1.00 90.12 80 ASP A N 1
ATOM 621 C CA . ASP A 1 80 ? -3.029 0.407 -3.586 1.00 90.12 80 ASP A CA 1
ATOM 622 C C . ASP A 1 80 ? -1.704 -0.374 -3.475 1.00 90.12 80 ASP A C 1
ATOM 624 O O . ASP A 1 80 ? -1.027 -0.591 -4.481 1.00 90.12 80 ASP A O 1
ATOM 628 N N . ARG A 1 81 ? -1.335 -0.824 -2.265 1.00 87.31 81 ARG A N 1
ATOM 629 C CA . ARG A 1 81 ? -0.125 -1.626 -2.016 1.00 87.31 81 ARG A CA 1
ATOM 630 C C . ARG A 1 81 ? -0.315 -3.122 -2.247 1.00 87.31 81 ARG A C 1
ATOM 632 O O . ARG A 1 81 ? 0.611 -3.765 -2.729 1.00 87.31 81 ARG A O 1
ATOM 639 N N . ALA A 1 82 ? -1.466 -3.679 -1.876 1.00 86.56 82 ALA A N 1
ATOM 640 C CA . ALA A 1 82 ? -1.733 -5.114 -1.975 1.00 86.56 82 ALA A CA 1
ATOM 641 C C . ALA A 1 82 ? -2.029 -5.556 -3.415 1.00 86.56 82 ALA A C 1
ATOM 643 O O . ALA A 1 82 ? -1.574 -6.614 -3.843 1.00 86.56 82 ALA A O 1
ATOM 644 N N . PHE A 1 83 ? -2.776 -4.741 -4.160 1.00 85.75 83 PHE A N 1
ATOM 645 C CA . PHE A 1 83 ? -3.278 -5.093 -5.492 1.00 85.75 83 PHE A CA 1
ATOM 646 C C . PHE A 1 83 ? -2.669 -4.242 -6.610 1.00 85.75 83 PHE A C 1
ATOM 648 O O . PHE A 1 83 ? -2.856 -4.545 -7.788 1.00 85.75 83 PHE A O 1
ATOM 655 N N . GLY A 1 84 ? -1.912 -3.201 -6.253 1.00 81.19 84 GLY A N 1
ATOM 656 C CA . GLY A 1 84 ? -1.413 -2.216 -7.203 1.00 81.19 84 GLY A CA 1
ATOM 657 C C . GLY A 1 84 ? -2.484 -1.199 -7.600 1.00 81.19 84 GLY A C 1
ATOM 658 O O . GLY A 1 84 ? -3.668 -1.332 -7.288 1.00 81.19 84 GLY A O 1
ATOM 659 N N . LYS A 1 85 ? -2.058 -0.146 -8.303 1.00 79.94 85 LYS A N 1
ATOM 660 C CA . LYS A 1 85 ? -2.982 0.858 -8.842 1.00 79.94 85 LYS A CA 1
ATOM 661 C C . LYS A 1 85 ? -3.618 0.344 -10.136 1.00 79.94 85 LYS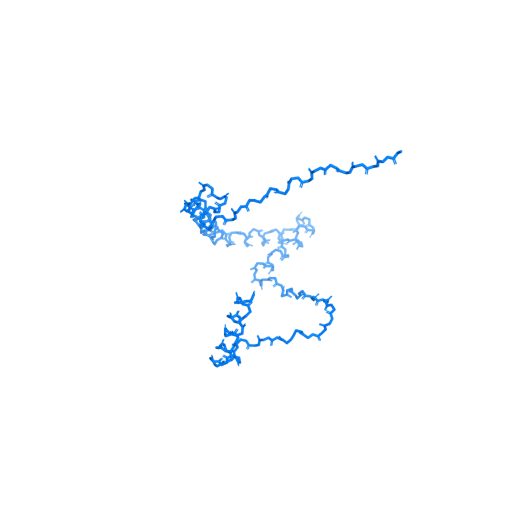 A C 1
ATOM 663 O O . LYS A 1 85 ? -2.916 -0.280 -10.935 1.00 79.94 85 LYS A O 1
ATOM 668 N N . PRO A 1 86 ? -4.907 0.631 -10.385 1.00 75.44 86 PRO A N 1
ATOM 669 C CA . PRO A 1 86 ? -5.531 0.302 -11.659 1.00 75.44 86 PRO A CA 1
ATOM 670 C C . PRO A 1 86 ? -4.771 0.966 -12.812 1.00 75.44 86 PRO A C 1
ATOM 672 O O . PRO A 1 86 ? -4.238 2.070 -12.663 1.00 75.44 86 PRO A O 1
ATOM 675 N N . ALA A 1 87 ? -4.725 0.294 -13.965 1.00 73.88 87 ALA A N 1
ATOM 676 C CA . ALA A 1 87 ? -4.045 0.809 -15.146 1.00 73.88 87 ALA A CA 1
ATOM 677 C C . ALA A 1 87 ? -4.646 2.163 -15.563 1.00 73.88 87 ALA A C 1
ATOM 679 O O . ALA A 1 87 ? -5.809 2.252 -15.953 1.00 73.88 87 ALA A O 1
ATOM 680 N N . THR A 1 88 ? -3.853 3.231 -15.476 1.00 77.44 88 THR A N 1
ATOM 681 C CA . THR A 1 88 ? -4.253 4.561 -15.942 1.00 77.44 88 THR A CA 1
ATOM 682 C C . THR A 1 88 ? -4.006 4.666 -17.443 1.00 77.44 88 THR A C 1
ATOM 684 O O . THR A 1 88 ? -2.855 4.740 -17.873 1.00 77.44 88 THR A O 1
ATOM 687 N N . SER A 1 89 ? -5.064 4.693 -18.253 1.00 78.94 89 SER A N 1
ATOM 688 C CA . SER A 1 89 ? -4.940 5.010 -19.678 1.00 78.94 89 SER A CA 1
ATOM 689 C C . SER A 1 89 ? -4.902 6.524 -19.870 1.00 78.94 89 SER A C 1
ATOM 691 O O . SER A 1 89 ? -5.853 7.218 -19.507 1.00 78.94 89 SER A O 1
ATOM 693 N N . ILE A 1 90 ? -3.836 7.044 -20.473 1.00 80.50 90 ILE A N 1
ATOM 694 C CA . ILE A 1 90 ? -3.796 8.435 -20.931 1.00 80.50 90 ILE A CA 1
ATOM 695 C C . ILE A 1 90 ? -4.357 8.453 -22.350 1.00 80.50 90 ILE A C 1
ATOM 697 O O . ILE A 1 90 ? -3.750 7.908 -23.270 1.00 80.50 90 ILE A O 1
ATOM 701 N N . ARG A 1 91 ? -5.528 9.068 -22.534 1.00 74.00 91 ARG A N 1
ATOM 702 C CA . ARG A 1 91 ? -6.080 9.303 -23.868 1.00 74.00 91 ARG A CA 1
ATOM 703 C C . ARG A 1 91 ? -5.435 10.562 -24.434 1.00 74.00 91 ARG A C 1
ATOM 705 O O . ARG A 1 91 ? -5.799 11.669 -24.052 1.00 74.00 91 ARG A O 1
ATOM 712 N N . VAL A 1 92 ? -4.459 10.392 -25.319 1.00 74.44 92 VAL A N 1
ATOM 713 C CA . VAL A 1 92 ? -3.873 11.507 -26.067 1.00 74.44 92 VAL A CA 1
ATOM 714 C C . VAL A 1 92 ? -4.758 11.758 -27.285 1.00 74.44 92 VAL A C 1
ATOM 716 O O . VAL A 1 92 ? -4.620 11.087 -28.300 1.00 74.44 92 VAL A O 1
ATOM 719 N N . SER A 1 93 ? -5.704 12.692 -27.185 1.00 67.25 93 SER A N 1
ATOM 720 C CA . SER A 1 93 ? -6.429 13.205 -28.354 1.00 67.25 93 SER A CA 1
ATOM 721 C C . SER A 1 93 ? -5.622 14.348 -28.972 1.00 67.25 93 SER A C 1
ATOM 723 O O . SER A 1 93 ? -5.873 15.521 -28.696 1.00 67.25 93 SER A O 1
ATOM 725 N N . GLY A 1 94 ? -4.594 13.988 -29.741 1.00 55.91 94 GLY A N 1
ATOM 726 C CA . GLY A 1 94 ? -3.881 14.893 -30.642 1.00 55.91 94 GLY A CA 1
ATOM 727 C C . GLY A 1 94 ? -4.423 14.706 -32.056 1.00 55.91 94 GLY A C 1
ATOM 728 O O . GLY A 1 94 ? -4.586 13.571 -32.490 1.00 55.91 94 GLY A O 1
ATOM 729 N N . GLY A 1 95 ? -4.761 15.806 -32.729 1.00 58.16 95 GLY A N 1
ATOM 730 C CA . GLY A 1 95 ? -5.387 15.801 -34.050 1.00 58.16 95 GLY A CA 1
ATOM 731 C C . GLY A 1 95 ? -4.609 15.015 -35.112 1.00 58.16 95 GLY A C 1
ATOM 732 O O . GLY A 1 95 ? -3.379 15.006 -35.116 1.00 58.16 95 GLY A O 1
ATOM 733 N N . ASN A 1 96 ? -5.393 14.432 -36.021 1.00 53.44 96 ASN A N 1
ATOM 734 C CA . ASN A 1 96 ? -5.069 13.484 -37.089 1.00 53.44 96 ASN A CA 1
ATOM 735 C C . ASN A 1 96 ? -4.708 12.071 -36.608 1.00 53.44 96 ASN A C 1
ATOM 737 O O . ASN A 1 96 ? -3.558 11.726 -36.350 1.00 53.44 96 ASN A O 1
ATOM 741 N N . ASP A 1 97 ? -5.760 11.251 -36.560 1.00 56.88 97 ASP A N 1
ATOM 742 C CA . ASP A 1 97 ? -5.743 9.795 -36.478 1.00 56.88 97 ASP A CA 1
ATOM 743 C C . ASP A 1 97 ? -4.817 9.190 -37.542 1.00 56.88 97 ASP A C 1
ATOM 745 O O . ASP A 1 97 ? -5.170 9.115 -38.716 1.00 56.88 97 ASP A O 1
ATOM 749 N N . THR A 1 98 ? -3.613 8.784 -37.144 1.00 50.34 98 THR A N 1
ATOM 750 C CA . THR A 1 98 ? -2.819 7.700 -37.760 1.00 50.34 98 THR A CA 1
ATOM 751 C C . THR A 1 98 ? -1.581 7.444 -36.901 1.00 50.34 98 THR A C 1
ATOM 753 O O . THR A 1 98 ? -0.438 7.579 -37.324 1.00 50.34 98 THR A O 1
ATOM 756 N N . PHE A 1 99 ? -1.802 7.071 -35.640 1.00 48.75 99 PHE A N 1
ATOM 757 C CA . PHE A 1 99 ? -0.796 6.296 -34.921 1.00 48.75 99 PHE A CA 1
ATOM 758 C C . PHE A 1 99 ? -1.079 4.826 -35.202 1.00 48.75 99 PHE A C 1
ATOM 760 O O . PHE A 1 99 ? -1.775 4.164 -34.433 1.00 48.75 99 PHE A O 1
ATOM 767 N N . ASP A 1 100 ? -0.545 4.334 -36.320 1.00 54.84 100 ASP A N 1
ATOM 768 C CA . ASP A 1 100 ? -0.306 2.906 -36.475 1.00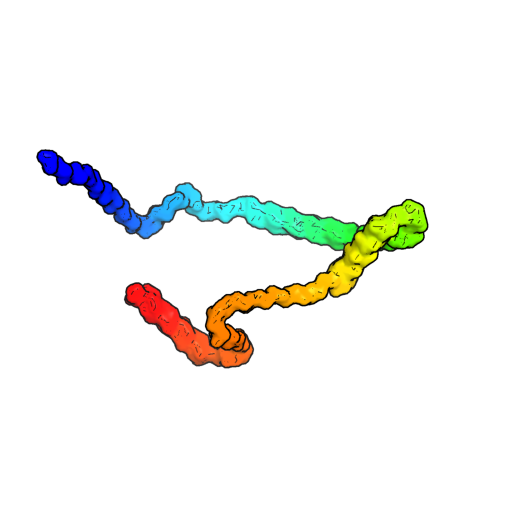 54.84 100 ASP A CA 1
ATOM 769 C C . ASP A 1 100 ? 0.580 2.487 -35.302 1.00 54.84 100 ASP A C 1
ATOM 771 O O . ASP A 1 100 ? 1.746 2.875 -35.186 1.00 54.84 100 ASP A O 1
ATOM 775 N N . SER A 1 101 ? -0.003 1.748 -34.364 1.00 60.22 101 SER A N 1
ATOM 776 C CA . SER A 1 101 ? 0.752 1.043 -33.344 1.00 60.22 101 SER A CA 1
ATOM 777 C C . SER A 1 101 ? 1.739 0.122 -34.058 1.00 60.22 101 SER A C 1
ATOM 779 O O . SER A 1 101 ? 1.333 -0.884 -34.637 1.00 60.22 101 SER A O 1
ATOM 781 N N . ILE A 1 102 ? 3.026 0.466 -34.048 1.00 59.62 102 ILE A N 1
ATOM 782 C CA . ILE A 1 102 ? 4.062 -0.423 -34.573 1.00 59.62 102 ILE A CA 1
ATOM 783 C C . ILE A 1 102 ? 4.186 -1.579 -33.579 1.00 59.62 102 ILE A C 1
ATOM 785 O O . ILE A 1 102 ? 4.751 -1.420 -32.494 1.00 59.62 102 ILE A O 1
ATOM 789 N N . ASP A 1 103 ? 3.626 -2.735 -33.931 1.00 63.22 103 ASP A N 1
ATOM 790 C CA . ASP A 1 103 ? 3.867 -3.972 -33.197 1.00 63.22 103 ASP A CA 1
ATOM 791 C C . ASP A 1 103 ? 5.324 -4.391 -33.425 1.00 63.22 103 ASP A C 1
ATOM 793 O O . ASP A 1 103 ? 5.737 -4.796 -34.509 1.00 63.22 103 ASP A O 1
ATOM 797 N N . VAL A 1 104 ? 6.136 -4.272 -32.378 1.00 59.09 104 VAL A N 1
ATOM 798 C CA . VAL A 1 104 ? 7.572 -4.577 -32.420 1.00 59.09 104 VAL A CA 1
ATOM 799 C C . VAL A 1 104 ? 7.817 -6.055 -32.762 1.00 59.09 104 VAL A C 1
ATOM 801 O O . VAL A 1 104 ? 8.894 -6.402 -33.236 1.00 59.09 104 VAL A O 1
ATOM 804 N N . LYS A 1 105 ? 6.819 -6.932 -32.576 1.00 61.34 105 LYS A N 1
ATOM 805 C CA . LYS A 1 105 ? 6.912 -8.360 -32.916 1.00 61.34 105 LYS A CA 1
ATOM 806 C C . LYS A 1 105 ? 6.720 -8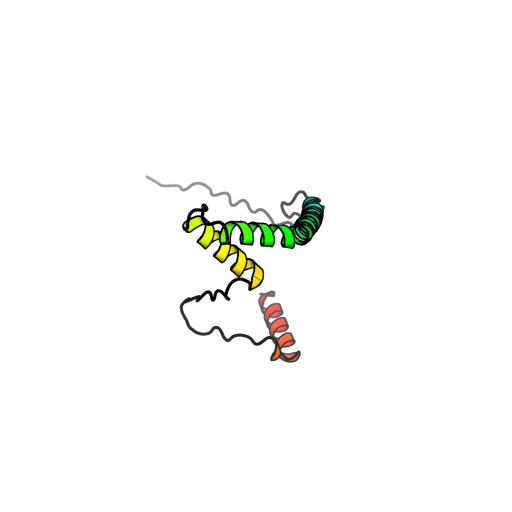.660 -34.402 1.00 61.34 105 LYS A C 1
ATOM 808 O O . LYS A 1 105 ? 7.080 -9.753 -34.827 1.00 61.34 105 LYS A O 1
ATOM 813 N N . SER A 1 106 ? 6.173 -7.729 -35.187 1.00 61.72 106 SER A N 1
ATOM 814 C CA . SER A 1 106 ? 6.017 -7.888 -36.639 1.00 61.72 106 SER A CA 1
ATOM 815 C C . SER A 1 106 ? 7.176 -7.288 -37.440 1.00 61.72 106 SER A C 1
ATOM 817 O O . SER A 1 106 ? 7.162 -7.333 -38.668 1.00 61.72 106 SER A O 1
ATOM 819 N N . LEU A 1 107 ? 8.175 -6.710 -36.767 1.00 62.75 107 LEU A N 1
ATOM 820 C CA . LEU A 1 107 ? 9.377 -6.193 -37.409 1.00 62.75 107 LEU A CA 1
ATOM 821 C C . LEU A 1 107 ? 10.315 -7.360 -37.720 1.00 62.75 107 LEU A C 1
ATOM 823 O O . LEU A 1 107 ? 11.005 -7.872 -36.843 1.00 62.75 107 LEU A O 1
ATOM 827 N N . ASN A 1 108 ? 10.323 -7.787 -38.980 1.00 73.94 108 ASN A N 1
ATOM 828 C CA . ASN A 1 108 ? 11.373 -8.657 -39.492 1.00 73.94 108 ASN A CA 1
ATOM 829 C C . ASN A 1 108 ? 12.684 -7.858 -39.664 1.00 73.94 108 ASN A C 1
ATOM 831 O O . ASN A 1 108 ? 12.680 -6.627 -39.784 1.00 73.94 108 ASN A O 1
ATOM 835 N N . ASP A 1 109 ? 13.817 -8.561 -39.684 1.00 73.31 109 ASP A N 1
ATOM 836 C CA . ASP A 1 109 ? 15.146 -7.935 -39.774 1.00 73.31 109 ASP A CA 1
ATOM 837 C C . ASP A 1 109 ? 15.315 -7.076 -41.042 1.00 73.31 109 ASP A C 1
ATOM 839 O O . ASP A 1 109 ? 16.078 -6.108 -41.063 1.00 73.31 109 ASP A O 1
ATOM 843 N N . GLU A 1 110 ? 14.550 -7.381 -42.089 1.00 70.50 110 GLU A N 1
ATOM 844 C CA . GLU A 1 110 ? 14.547 -6.653 -43.355 1.00 70.50 110 GLU A CA 1
ATOM 845 C C . GLU A 1 110 ? 13.909 -5.258 -43.235 1.00 70.50 110 GLU A C 1
ATOM 847 O O . GLU A 1 110 ? 14.480 -4.271 -43.706 1.00 70.50 110 GLU A O 1
ATOM 852 N N . VAL A 1 111 ? 12.779 -5.131 -42.533 1.00 69.00 111 VAL A N 1
ATOM 853 C CA . VAL A 1 111 ? 12.132 -3.835 -42.266 1.00 69.00 111 VAL A CA 1
ATOM 854 C C . VAL A 1 111 ? 12.997 -2.983 -41.337 1.00 69.00 111 VAL A C 1
ATOM 856 O O . VAL A 1 111 ? 13.126 -1.774 -41.542 1.00 69.00 111 VAL A O 1
ATOM 859 N N . ILE A 1 112 ? 13.670 -3.604 -40.363 1.00 71.62 112 ILE A N 1
ATOM 860 C CA . ILE A 1 112 ? 14.626 -2.907 -39.491 1.00 71.62 112 ILE A CA 1
ATOM 861 C C . ILE A 1 112 ? 15.792 -2.346 -40.319 1.00 71.62 112 ILE A C 1
ATOM 863 O O . ILE A 1 112 ? 16.168 -1.182 -40.145 1.00 71.62 112 ILE A O 1
ATOM 867 N N . ALA A 1 113 ? 16.327 -3.124 -41.264 1.00 73.25 113 ALA A N 1
ATOM 868 C CA . ALA A 1 113 ? 17.392 -2.671 -42.154 1.00 73.25 113 ALA A CA 1
ATOM 869 C C . ALA A 1 113 ? 16.955 -1.489 -43.040 1.00 73.25 113 ALA A C 1
ATOM 871 O O . ALA A 1 113 ? 17.717 -0.533 -43.205 1.00 73.25 113 ALA A O 1
ATOM 872 N N . GLN A 1 114 ? 15.720 -1.500 -43.552 1.00 70.88 114 GLN A N 1
ATOM 873 C CA . GLN A 1 114 ? 15.177 -0.402 -44.360 1.00 70.88 114 GLN A CA 1
ATOM 874 C C . GLN A 1 114 ? 14.963 0.884 -43.549 1.00 70.88 114 GLN A C 1
ATOM 876 O O . GLN A 1 114 ? 15.323 1.966 -44.017 1.00 70.88 114 GLN A O 1
ATOM 881 N N . ILE A 1 115 ? 14.466 0.790 -42.310 1.00 70.94 115 ILE A N 1
ATOM 882 C CA . ILE A 1 115 ? 14.314 1.950 -41.413 1.00 70.94 115 ILE A CA 1
ATOM 883 C C . ILE A 1 115 ? 15.683 2.559 -41.076 1.00 70.94 115 ILE A C 1
ATOM 885 O O . ILE A 1 115 ? 15.853 3.782 -41.094 1.00 70.94 115 ILE A O 1
ATOM 889 N N . MET A 1 116 ? 16.683 1.717 -40.807 1.00 73.50 116 MET A N 1
ATOM 890 C CA . MET A 1 116 ? 18.045 2.169 -40.514 1.00 73.50 116 MET A CA 1
ATOM 891 C C . MET A 1 116 ? 18.714 2.813 -41.736 1.00 73.50 116 MET A C 1
ATOM 893 O O . MET A 1 116 ? 19.400 3.828 -41.597 1.00 73.50 116 MET A O 1
ATOM 897 N N . ALA A 1 117 ? 18.479 2.279 -42.939 1.00 70.94 117 ALA A N 1
ATOM 898 C CA . ALA A 1 117 ? 18.954 2.875 -44.185 1.00 70.94 117 ALA A CA 1
ATOM 899 C C . ALA A 1 117 ? 18.292 4.236 -44.455 1.00 70.94 117 ALA A C 1
ATOM 901 O O . ALA A 1 117 ? 18.995 5.206 -44.737 1.00 70.94 117 ALA A O 1
ATOM 902 N N . ALA A 1 118 ? 16.970 4.340 -44.280 1.00 66.12 118 ALA A N 1
ATOM 903 C CA . ALA A 1 118 ? 16.231 5.590 -44.447 1.00 66.12 118 ALA A CA 1
ATOM 904 C C . ALA A 1 118 ? 16.710 6.684 -43.476 1.00 66.12 118 ALA A C 1
ATOM 906 O O . ALA A 1 118 ? 16.882 7.837 -43.875 1.00 66.12 118 ALA A O 1
ATOM 907 N N . LYS A 1 119 ? 17.014 6.324 -42.220 1.00 65.94 119 LYS A N 1
ATOM 908 C CA . LYS A 1 119 ? 17.628 7.251 -41.255 1.00 65.94 119 LYS A CA 1
ATOM 909 C C . LYS A 1 119 ? 19.015 7.722 -41.686 1.00 65.94 119 LYS A C 1
ATOM 911 O O . LYS A 1 119 ? 19.304 8.911 -41.602 1.00 65.94 119 LYS A O 1
ATOM 916 N N . LYS A 1 120 ? 19.854 6.819 -42.196 1.00 62.62 120 LYS A N 1
ATOM 917 C CA . LYS A 1 120 ? 21.202 7.165 -42.667 1.00 62.62 120 LYS A CA 1
ATOM 918 C C . LYS A 1 120 ? 21.161 8.143 -43.847 1.00 62.62 120 LYS A C 1
ATOM 920 O O . LYS A 1 120 ? 21.972 9.064 -43.913 1.00 62.62 120 LYS A O 1
ATOM 925 N N . THR A 1 121 ?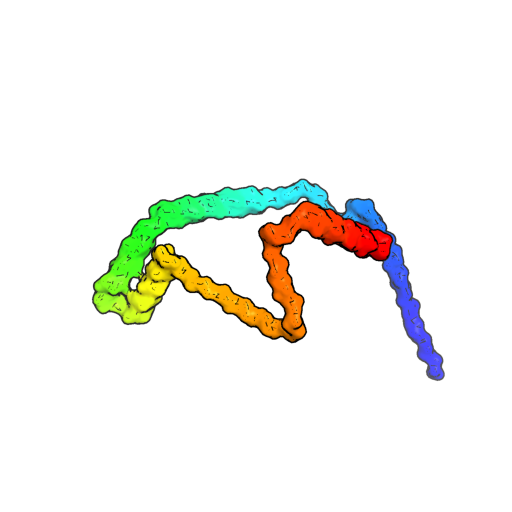 20.193 7.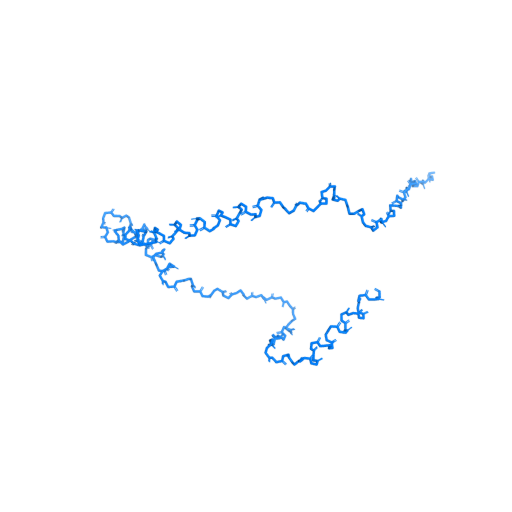994 -44.750 1.00 57.50 121 THR A N 1
ATOM 926 C CA . THR A 1 121 ? 19.986 8.933 -45.862 1.00 57.50 121 THR A CA 1
ATOM 927 C C . THR A 1 121 ? 19.469 10.294 -45.383 1.00 57.50 121 THR A C 1
ATOM 929 O O . THR A 1 121 ? 19.868 11.315 -45.937 1.00 57.50 121 THR A O 1
ATOM 932 N N . ALA A 1 122 ? 18.645 10.330 -44.332 1.00 57.09 122 ALA A N 1
ATOM 933 C CA . ALA A 1 122 ? 18.144 11.573 -43.742 1.00 57.09 122 ALA A CA 1
ATOM 934 C C . ALA A 1 122 ? 19.220 12.370 -42.974 1.00 57.09 122 ALA A C 1
ATOM 936 O O . ALA A 1 122 ? 19.142 13.591 -42.925 1.00 57.09 122 ALA A O 1
ATOM 937 N N . GLU A 1 123 ? 20.237 11.706 -42.414 1.00 55.69 123 GLU A 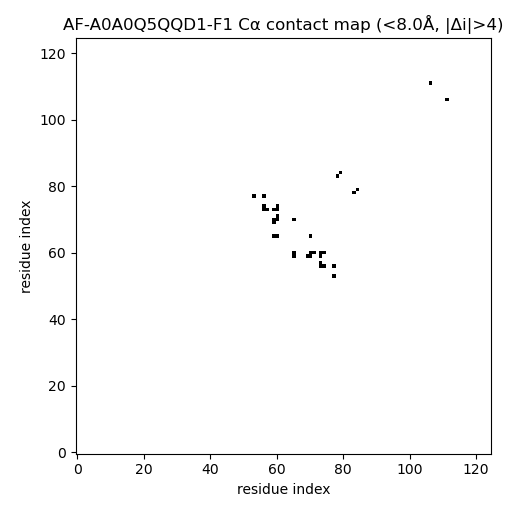N 1
ATOM 938 C CA . GLU A 1 123 ? 21.352 12.356 -41.698 1.00 55.69 123 GLU A CA 1
ATOM 939 C C . GLU A 1 123 ? 22.480 12.858 -42.621 1.00 55.69 123 GLU A C 1
ATOM 941 O O . GLU A 1 123 ? 23.364 13.586 -42.172 1.00 55.69 123 GLU A O 1
ATOM 946 N N . THR A 1 124 ? 22.466 12.483 -43.906 1.00 51.97 124 THR A N 1
ATOM 947 C CA . THR A 1 124 ? 23.507 12.866 -44.884 1.00 5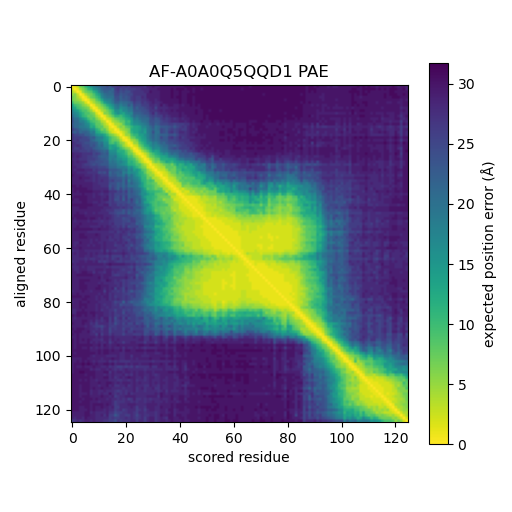1.97 124 THR A CA 1
ATOM 948 C C . THR A 1 124 ? 23.082 14.047 -45.774 1.00 51.97 124 THR A C 1
ATOM 950 O O . THR A 1 124 ? 23.731 14.320 -46.784 1.00 51.97 124 THR A O 1
ATOM 953 N N . LYS A 1 125 ? 21.997 14.752 -45.432 1.00 44.06 125 LYS A N 1
ATOM 954 C CA . LYS A 1 125 ? 21.505 15.918 -46.175 1.00 44.06 125 LYS A CA 1
ATOM 955 C C . LYS A 1 125 ? 21.553 17.189 -45.337 1.00 44.06 125 LYS A C 1
ATOM 957 O O . LYS A 1 125 ? 21.239 17.106 -44.132 1.00 44.06 125 LYS A O 1
#